Protein AF-A0A843VQ75-F1 (afdb_monomer)

Solvent-accessible surface area (backbone atoms only — not comparable to full-atom values): 4806 Å² total; per-residue (Å²): 126,67,68,61,58,54,52,51,53,53,52,52,52,53,52,53,55,54,52,52,51,53,50,53,60,71,66,48,76,72,81,68,79,74,71,88,65,65,97,60,76,50,75,68,54,50,52,60,72,67,62,64,81,82,83,89,75,67,86,50,67,69,60,46,53,52,51,50,53,60,50,55,76,75,112

Radius of gyration: 32.71 Å; Cα contacts (8 Å, |Δi|>4): 14; chains: 1; bounding box: 67×44×69 Å

pLDDT: mean 81.54, std 13.03, range [52.19, 95.31]

Sequence (75 aa):
MQGLVQAMQTQAQTQAALQAQLQAQAQAPAPVPQKHGHGGPSIMERFKRMAPPSFKGESQPLLAESWKREVEKIF

Secondary structure (DSSP, 8-state):
-HHHHHHHHHHHHHHHHHHHHHHHHHTSPP--------SS--HHHHHHHT-PPPP----SHHHHHHHHHHHHTT-

Foldseek 3Di:
DVVVVVVVVVVVVVVVVVVVVVVVVVPPPDPDPPPPPDPDDDPVRVLVVLVQDDDPPDPDVVVVVVSVVSSVVSD

Organism: Colocasia esculenta (NCBI:txid4460)

Mean predicted aligned error: 16.12 Å

Structure (mmCIF, N/CA/C/O backbone):
data_AF-A0A843VQ75-F1
#
_entry.id   AF-A0A843VQ75-F1
#
loop_
_atom_site.group_PDB
_atom_site.id
_atom_site.type_symbol
_atom_site.label_atom_id
_atom_site.label_alt_id
_atom_site.label_comp_id
_atom_site.label_asym_id
_atom_site.label_entity_id
_atom_site.label_seq_id
_atom_site.pdbx_PDB_ins_code
_atom_site.Cartn_x
_atom_site.Cartn_y
_atom_site.Cartn_z
_atom_site.occupancy
_atom_site.B_iso_or_equiv
_atom_site.auth_seq_id
_atom_site.auth_comp_id
_atom_site.auth_asym_id
_atom_site.auth_atom_id
_atom_site.pdbx_PDB_model_num
ATOM 1 N N . MET A 1 1 ? 52.964 31.159 -48.157 1.00 61.66 1 MET A N 1
ATOM 2 C CA . MET A 1 1 ? 51.586 30.788 -48.563 1.00 61.66 1 MET A CA 1
ATOM 3 C C . MET A 1 1 ? 51.175 29.353 -48.191 1.00 61.66 1 MET A C 1
ATOM 5 O O . MET A 1 1 ? 50.016 29.027 -48.378 1.00 61.66 1 MET A O 1
ATOM 9 N N . GLN A 1 2 ? 52.046 28.492 -47.638 1.00 67.94 2 GLN A N 1
ATOM 10 C CA . GLN A 1 2 ? 51.670 27.104 -47.286 1.00 67.94 2 GLN A CA 1
ATOM 11 C C . GLN A 1 2 ? 50.978 26.972 -45.912 1.00 67.94 2 GLN A C 1
ATOM 13 O O . GLN A 1 2 ? 50.086 26.147 -45.754 1.00 67.94 2 GLN A O 1
ATOM 18 N N . GLY A 1 3 ? 51.301 27.837 -44.942 1.00 75.88 3 GLY A N 1
ATOM 19 C CA . GLY A 1 3 ? 50.703 27.767 -43.598 1.00 7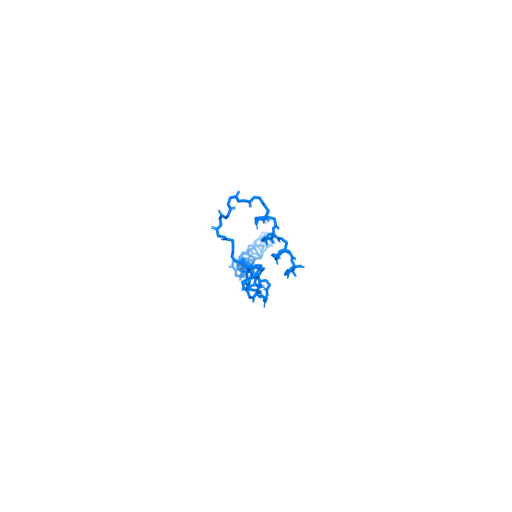5.88 3 GLY A CA 1
ATOM 20 C C . GLY A 1 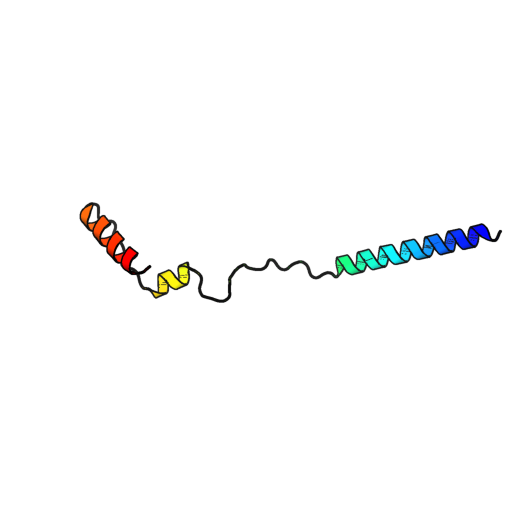3 ? 49.196 28.060 -43.542 1.00 75.88 3 GLY A C 1
ATOM 21 O O . GLY A 1 3 ? 48.500 27.531 -42.682 1.00 75.88 3 GLY A O 1
ATOM 22 N N . LEU A 1 4 ? 48.669 28.855 -44.481 1.00 83.00 4 LEU A N 1
ATOM 23 C CA . LEU A 1 4 ? 47.255 29.254 -44.490 1.00 83.00 4 LEU A CA 1
ATOM 24 C C . LEU A 1 4 ? 46.343 28.110 -44.969 1.00 83.00 4 LEU A C 1
ATOM 26 O O . LEU A 1 4 ? 45.258 27.913 -44.430 1.00 83.00 4 LEU A O 1
ATOM 30 N N . VAL A 1 5 ? 46.828 27.290 -45.908 1.00 84.88 5 VAL A N 1
ATOM 31 C CA . VAL A 1 5 ? 46.128 26.081 -46.373 1.00 84.88 5 VAL A CA 1
ATOM 32 C C . VAL A 1 5 ? 46.046 25.043 -45.254 1.00 84.88 5 VAL A C 1
ATOM 34 O O . VAL A 1 5 ? 44.995 24.442 -45.041 1.00 84.88 5 VAL A O 1
ATOM 37 N N . GLN A 1 6 ? 47.128 24.881 -44.491 1.00 83.38 6 GLN A N 1
ATOM 38 C CA . GLN A 1 6 ? 47.157 23.945 -43.372 1.00 83.38 6 GLN A CA 1
ATOM 39 C C . GLN A 1 6 ? 46.240 24.388 -42.225 1.00 83.38 6 GLN A C 1
ATOM 41 O O . GLN A 1 6 ? 45.519 23.565 -41.669 1.00 83.38 6 GLN A O 1
ATOM 46 N N . ALA A 1 7 ? 46.181 25.691 -41.933 1.00 84.88 7 ALA A N 1
ATOM 47 C CA . ALA A 1 7 ? 45.244 26.237 -40.952 1.00 84.88 7 ALA A CA 1
ATOM 48 C C . ALA A 1 7 ? 43.776 25.992 -41.349 1.00 84.88 7 ALA A C 1
ATOM 50 O O . ALA A 1 7 ? 42.970 25.580 -40.514 1.00 84.88 7 ALA A O 1
ATOM 51 N N . MET A 1 8 ? 43.439 26.179 -42.630 1.00 90.81 8 MET A N 1
ATOM 52 C CA . MET A 1 8 ? 42.078 25.958 -43.129 1.00 90.81 8 MET A CA 1
ATOM 53 C C . MET A 1 8 ? 41.684 24.475 -43.084 1.00 90.81 8 MET A C 1
ATOM 55 O O . MET A 1 8 ? 40.557 24.144 -42.719 1.00 90.81 8 MET A O 1
ATOM 59 N N . GLN A 1 9 ? 42.620 23.573 -43.394 1.00 86.25 9 GLN A N 1
ATOM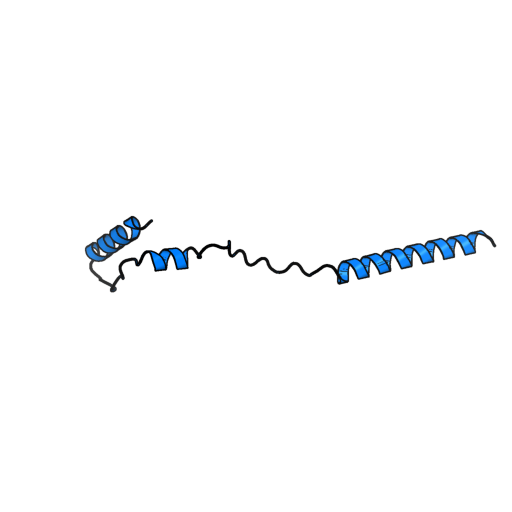 60 C CA . GLN A 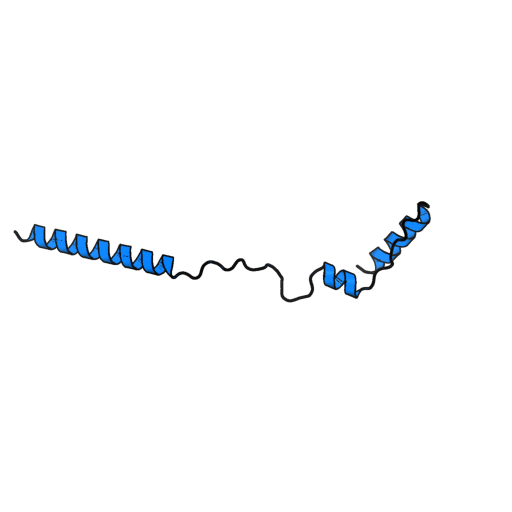1 9 ? 42.387 22.130 -43.320 1.00 86.25 9 GLN A CA 1
ATOM 61 C C . GLN A 1 9 ? 42.137 21.663 -41.881 1.00 86.25 9 GLN A C 1
ATOM 63 O O . GLN A 1 9 ? 41.188 20.917 -41.639 1.00 86.25 9 GLN A O 1
ATOM 68 N N . THR A 1 10 ? 42.927 22.151 -40.922 1.00 87.62 10 THR A N 1
ATOM 69 C CA . THR A 1 10 ? 42.716 21.858 -39.498 1.00 87.62 10 THR A CA 1
ATOM 70 C C . THR A 1 10 ? 41.360 22.377 -39.024 1.00 87.62 10 THR A C 1
ATOM 72 O O . THR A 1 10 ? 40.628 21.669 -38.337 1.00 87.62 10 THR A O 1
ATOM 75 N N . GLN A 1 11 ? 40.975 23.590 -39.429 1.00 86.69 11 GLN A N 1
ATOM 76 C CA . GLN A 1 11 ? 39.683 24.161 -39.049 1.00 86.69 11 GLN A CA 1
ATOM 77 C C . GLN A 1 11 ? 38.501 23.356 -39.611 1.00 86.69 11 GLN A C 1
ATOM 79 O O . GLN A 1 11 ? 37.526 23.123 -38.894 1.00 86.69 11 GLN A O 1
ATOM 84 N N . ALA A 1 12 ? 38.597 22.898 -40.863 1.00 89.44 12 ALA A N 1
ATOM 85 C CA . ALA A 1 12 ? 37.562 22.088 -41.500 1.00 89.44 12 ALA A CA 1
ATOM 86 C C . ALA A 1 12 ? 37.379 20.727 -40.806 1.00 89.44 12 ALA A C 1
ATOM 88 O O . ALA A 1 12 ? 36.248 20.305 -40.566 1.00 89.44 12 ALA A O 1
ATOM 89 N N . GLN A 1 13 ? 38.479 20.068 -40.425 1.00 88.69 13 GLN A N 1
ATOM 90 C CA . GLN A 1 13 ? 38.426 18.797 -39.694 1.00 88.69 13 GLN A CA 1
ATOM 91 C C . GLN A 1 13 ? 37.768 18.950 -38.319 1.00 88.69 13 GLN A C 1
ATOM 93 O O . GLN A 1 13 ? 36.915 18.141 -37.953 1.00 88.69 13 GLN A O 1
ATOM 98 N N . THR A 1 14 ? 38.097 20.015 -37.583 1.00 90.12 14 THR A N 1
ATOM 99 C CA . THR A 1 14 ? 37.500 20.284 -36.266 1.00 90.12 14 THR A CA 1
ATOM 100 C C . THR A 1 14 ? 35.994 20.520 -36.361 1.00 90.12 14 THR A C 1
ATOM 102 O O . THR A 1 14 ? 35.234 20.009 -35.539 1.00 90.12 14 THR A O 1
ATOM 105 N N . GLN A 1 15 ? 35.542 21.255 -37.382 1.00 86.25 15 GLN A N 1
ATOM 106 C CA . GLN A 1 15 ? 34.114 21.500 -37.590 1.00 86.25 15 GLN A CA 1
ATOM 107 C C . GLN A 1 15 ? 33.350 20.211 -37.917 1.00 86.25 15 GLN A C 1
ATOM 109 O O . GLN A 1 15 ? 32.289 19.969 -37.341 1.00 86.25 15 GLN A O 1
ATOM 114 N N . ALA A 1 16 ? 33.910 19.359 -38.780 1.00 89.19 16 ALA A N 1
ATOM 115 C CA . ALA A 1 16 ? 33.298 18.084 -39.145 1.00 89.19 16 ALA A CA 1
ATOM 116 C C . ALA A 1 16 ? 33.179 17.131 -37.942 1.00 89.19 16 ALA A C 1
ATOM 118 O O . ALA A 1 16 ? 32.133 16.513 -37.742 1.00 89.19 16 ALA A O 1
ATOM 119 N N . ALA A 1 17 ? 34.219 17.053 -37.105 1.00 89.81 17 ALA A N 1
ATOM 120 C CA . ALA A 1 17 ? 34.208 16.222 -35.902 1.00 89.81 17 ALA A CA 1
ATOM 121 C C . ALA A 1 17 ? 33.133 16.671 -34.897 1.00 89.81 17 ALA A C 1
ATOM 123 O O . ALA A 1 17 ? 32.400 15.839 -34.357 1.00 89.81 17 ALA A O 1
ATOM 124 N N . LEU A 1 18 ? 32.991 17.985 -34.695 1.00 89.12 18 LEU A N 1
ATOM 125 C CA . LEU A 1 18 ? 31.985 18.535 -33.789 1.00 89.12 18 LEU A CA 1
ATOM 126 C C . LEU A 1 18 ? 30.563 18.253 -34.291 1.00 89.12 18 LEU A C 1
ATOM 128 O O . LEU A 1 18 ? 29.689 17.866 -33.516 1.00 89.12 18 LEU A O 1
ATOM 132 N N . GLN A 1 19 ? 30.334 18.396 -35.598 1.00 87.00 19 GLN A N 1
ATOM 133 C CA . GLN A 1 19 ? 29.025 18.153 -36.199 1.00 87.00 19 GLN A CA 1
ATOM 134 C C . GLN A 1 19 ? 28.620 16.672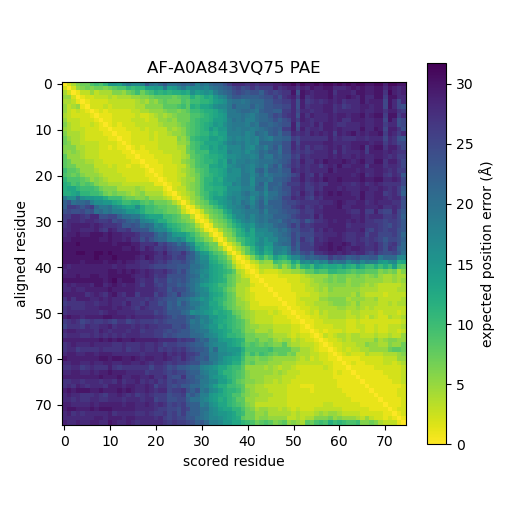 -36.113 1.00 87.00 19 GLN A C 1
ATOM 136 O O . GLN A 1 19 ? 27.468 16.371 -35.795 1.00 87.00 19 GLN A O 1
ATOM 141 N N . ALA A 1 20 ? 29.572 15.751 -36.301 1.00 86.31 20 ALA A N 1
ATOM 142 C CA . ALA A 1 20 ? 29.351 14.317 -36.124 1.00 86.31 20 ALA A CA 1
ATOM 143 C C . ALA A 1 20 ? 29.012 13.950 -34.667 1.00 86.31 20 ALA A C 1
ATOM 145 O O . ALA A 1 20 ? 28.106 13.151 -34.428 1.00 86.31 20 ALA A O 1
ATOM 146 N N . GLN A 1 21 ? 29.677 14.568 -33.682 1.00 83.75 21 GLN A N 1
ATOM 147 C CA . GLN A 1 21 ? 29.350 14.363 -32.264 1.00 83.75 21 GLN A CA 1
ATOM 148 C C . GLN A 1 21 ? 27.945 14.855 -31.905 1.00 83.75 21 GLN A C 1
ATOM 150 O O . GLN A 1 21 ? 27.228 14.166 -31.179 1.00 83.75 21 GLN A O 1
ATOM 155 N N . LEU A 1 22 ? 27.529 16.013 -32.426 1.00 84.12 22 LEU A N 1
ATOM 156 C CA . LEU A 1 22 ? 26.186 16.548 -32.182 1.00 84.12 22 LEU A CA 1
ATOM 157 C C . LEU A 1 22 ? 25.099 15.655 -32.792 1.00 84.12 22 LEU A C 1
ATOM 159 O O . LEU A 1 22 ? 24.075 15.418 -32.154 1.00 84.12 22 LEU A O 1
ATOM 163 N N . GLN A 1 23 ? 25.327 15.109 -33.989 1.00 80.31 23 GLN A N 1
ATOM 164 C CA . GLN A 1 23 ? 24.404 14.150 -34.606 1.00 80.31 23 GLN A CA 1
ATOM 165 C C . GLN A 1 23 ? 24.333 12.833 -33.823 1.00 80.31 23 GLN A C 1
ATOM 167 O O . GLN A 1 23 ? 23.237 12.314 -33.615 1.00 80.31 23 GLN A O 1
ATOM 172 N N . ALA A 1 24 ? 25.465 12.327 -33.323 1.00 75.31 24 ALA A N 1
ATOM 173 C CA . ALA A 1 24 ? 25.498 11.128 -32.486 1.00 75.31 24 ALA A CA 1
ATOM 174 C C . ALA A 1 24 ? 24.775 11.328 -31.140 1.00 75.31 24 ALA A C 1
ATOM 176 O O . ALA A 1 24 ? 24.089 10.421 -30.675 1.00 75.31 24 ALA A O 1
ATOM 177 N N . GLN A 1 25 ? 24.871 12.515 -30.530 1.00 67.56 25 GLN A N 1
ATOM 178 C CA . GLN A 1 25 ? 24.102 12.849 -29.325 1.00 67.56 25 GLN A CA 1
ATOM 179 C C . GLN A 1 25 ? 22.608 13.039 -29.612 1.00 67.56 25 GLN A C 1
ATOM 181 O O . GLN A 1 25 ? 21.785 12.623 -28.802 1.00 67.56 25 GLN A O 1
ATOM 186 N N . ALA A 1 26 ? 22.240 13.613 -30.760 1.00 66.38 26 ALA A N 1
ATOM 187 C CA . ALA A 1 26 ? 20.839 13.789 -31.152 1.00 66.38 26 ALA A CA 1
ATOM 188 C C . ALA A 1 26 ? 20.138 12.467 -31.521 1.00 66.38 26 ALA A C 1
ATOM 190 O O . ALA A 1 26 ? 18.916 12.376 -31.429 1.00 66.38 26 ALA A O 1
ATOM 191 N N . GLN A 1 27 ? 20.898 11.449 -31.937 1.00 61.50 27 GLN A N 1
ATOM 192 C CA . GLN A 1 27 ? 20.395 10.103 -32.231 1.00 61.50 27 GLN A CA 1
ATOM 193 C C . GLN A 1 27 ? 20.541 9.127 -31.061 1.00 61.50 27 GLN A C 1
ATOM 195 O O . GLN A 1 27 ? 20.110 7.977 -31.176 1.00 61.50 27 GLN A O 1
ATOM 200 N N . ALA A 1 28 ? 21.117 9.557 -29.934 1.00 60.94 28 ALA A N 1
ATOM 201 C CA . ALA A 1 28 ? 21.078 8.750 -28.729 1.00 60.94 28 ALA A CA 1
ATOM 202 C C . ALA A 1 28 ? 19.599 8.545 -28.360 1.00 60.94 28 ALA A C 1
ATOM 204 O O . ALA A 1 28 ? 18.879 9.535 -28.185 1.00 60.94 28 ALA A O 1
ATOM 205 N N . PRO A 1 29 ? 19.107 7.295 -28.274 1.00 63.50 29 PRO A N 1
ATOM 206 C CA . PRO A 1 29 ? 17.757 7.061 -27.799 1.00 63.50 29 PRO A CA 1
ATOM 207 C C . PRO A 1 29 ? 17.648 7.727 -26.431 1.00 63.50 29 PRO A C 1
ATOM 209 O O . PRO A 1 29 ? 18.470 7.471 -25.547 1.00 63.50 29 PRO A O 1
ATOM 212 N N . ALA A 1 30 ? 16.671 8.626 -26.283 1.00 61.72 30 ALA A N 1
ATOM 213 C CA . ALA A 1 30 ? 16.370 9.226 -24.994 1.00 61.72 30 ALA A CA 1
ATOM 214 C C . ALA A 1 30 ? 16.308 8.095 -23.959 1.00 61.72 30 ALA A C 1
ATOM 216 O O . ALA A 1 30 ? 15.719 7.051 -24.273 1.00 61.72 30 ALA A O 1
ATOM 217 N N . PRO A 1 31 ? 16.916 8.246 -22.768 1.00 57.78 31 PRO A N 1
ATOM 218 C CA . PRO A 1 31 ? 16.753 7.258 -21.722 1.00 57.78 31 PRO A CA 1
ATOM 219 C C . PRO A 1 31 ? 15.255 7.146 -21.476 1.00 57.78 31 PRO A C 1
ATOM 221 O O . PRO A 1 31 ? 14.622 8.049 -20.926 1.00 57.78 31 PRO A O 1
ATOM 224 N N . VAL A 1 32 ? 14.672 6.052 -21.966 1.00 63.34 32 VAL A N 1
ATOM 225 C CA . VAL A 1 32 ? 13.312 5.679 -21.627 1.00 63.34 32 VAL A CA 1
ATOM 226 C C . VAL A 1 32 ? 13.284 5.692 -20.107 1.00 63.34 32 VAL A C 1
ATOM 228 O O . VAL A 1 32 ? 14.171 5.084 -19.498 1.00 63.34 32 VAL A O 1
ATOM 231 N N . PRO A 1 33 ? 12.356 6.417 -19.461 1.00 57.84 33 PRO A N 1
ATOM 232 C CA . PRO A 1 33 ? 12.229 6.304 -18.027 1.00 57.84 33 PRO A CA 1
ATOM 233 C C . PRO A 1 33 ? 11.970 4.825 -17.770 1.00 57.84 33 PRO A C 1
ATOM 235 O O . PRO A 1 33 ? 10.915 4.301 -18.137 1.00 57.84 33 PRO A O 1
ATOM 238 N N . GLN A 1 34 ? 12.976 4.132 -17.229 1.00 53.38 34 GLN A N 1
ATOM 239 C CA . GLN A 1 34 ? 12.809 2.785 -16.730 1.00 53.38 34 GLN A CA 1
ATOM 240 C C . GLN A 1 34 ? 11.690 2.905 -15.710 1.00 53.38 34 GLN A C 1
ATOM 242 O O . GLN A 1 34 ? 11.877 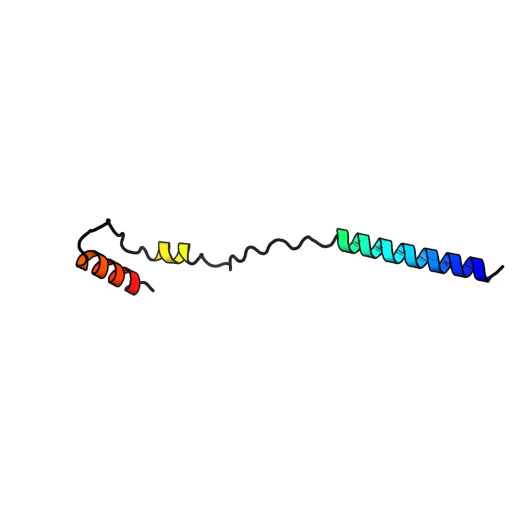3.415 -14.602 1.00 53.38 34 GLN A O 1
ATOM 247 N N . LYS A 1 35 ? 10.486 2.491 -16.109 1.00 57.16 35 LYS A N 1
ATOM 248 C CA . LYS A 1 35 ? 9.445 2.152 -15.160 1.00 57.16 35 LYS A CA 1
ATOM 249 C C . LYS A 1 35 ? 10.101 1.106 -14.279 1.00 57.16 35 LYS A C 1
ATOM 251 O O . LYS A 1 35 ? 10.322 -0.017 -14.721 1.00 57.16 35 LYS A O 1
ATOM 256 N N . HIS A 1 36 ? 10.450 1.498 -13.060 1.00 52.19 36 HIS A N 1
ATOM 257 C CA . HIS A 1 36 ? 10.957 0.633 -12.002 1.00 52.19 36 HIS A CA 1
ATOM 258 C C . HIS A 1 36 ? 9.851 -0.330 -11.521 1.00 52.19 36 HIS A C 1
ATOM 260 O O . HIS A 1 36 ? 9.627 -0.520 -10.332 1.00 52.19 36 HIS A O 1
ATOM 266 N N . GLY A 1 37 ? 9.099 -0.917 -12.449 1.00 53.97 37 GLY A N 1
ATOM 267 C CA . GLY A 1 37 ? 8.214 -2.034 -12.204 1.00 53.97 37 GLY A CA 1
ATOM 268 C C . GLY A 1 37 ? 8.999 -3.284 -12.536 1.00 53.97 37 GLY A C 1
ATOM 269 O O . GLY A 1 37 ? 8.946 -3.764 -13.664 1.00 53.97 37 GLY A O 1
ATOM 270 N N . HIS A 1 38 ? 9.770 -3.776 -11.566 1.00 55.59 38 HIS A N 1
ATOM 271 C CA . HIS A 1 38 ? 10.268 -5.148 -11.571 1.00 55.59 38 HIS A CA 1
ATOM 272 C C . HIS A 1 38 ? 9.140 -6.065 -12.063 1.00 55.59 38 HIS A C 1
ATOM 274 O O . HIS A 1 38 ? 8.025 -5.933 -11.570 1.00 55.59 38 HIS A O 1
ATOM 280 N N . GLY A 1 39 ? 9.405 -6.944 -13.034 1.00 58.41 39 GLY A N 1
ATOM 281 C CA . GLY A 1 39 ? 8.405 -7.742 -13.768 1.00 58.41 39 GLY A CA 1
ATOM 282 C C . GLY A 1 39 ? 7.607 -8.773 -12.953 1.00 58.41 39 GLY A C 1
ATOM 283 O O . GLY A 1 39 ? 7.174 -9.782 -13.499 1.00 58.41 39 GLY A O 1
ATOM 284 N N . GLY A 1 40 ? 7.430 -8.553 -11.653 1.00 65.44 40 GLY A N 1
ATOM 285 C CA . GLY A 1 40 ? 6.473 -9.244 -10.807 1.00 65.44 40 GLY A CA 1
ATOM 286 C C . GLY A 1 40 ? 5.321 -8.321 -10.394 1.00 65.44 40 GLY A C 1
ATOM 287 O O . GLY A 1 40 ? 5.428 -7.101 -10.508 1.00 65.44 40 GLY A O 1
ATOM 288 N N . PRO A 1 41 ? 4.224 -8.894 -9.871 1.00 71.81 41 PRO A N 1
ATOM 289 C CA . PRO A 1 41 ? 3.137 -8.106 -9.309 1.00 71.81 41 PRO A CA 1
ATOM 290 C C . PRO A 1 41 ? 3.689 -7.160 -8.242 1.00 71.81 41 PRO A C 1
ATOM 292 O O . PRO A 1 41 ? 4.481 -7.577 -7.382 1.00 71.81 41 PRO A O 1
ATOM 295 N N . SER A 1 42 ? 3.257 -5.903 -8.314 1.00 84.06 42 SER A N 1
ATOM 296 C CA . SER A 1 42 ? 3.527 -4.870 -7.319 1.00 84.06 42 SER A CA 1
ATOM 297 C C . SER A 1 42 ? 3.177 -5.365 -5.913 1.00 84.06 42 SER A C 1
ATOM 299 O O . SER A 1 42 ? 2.345 -6.260 -5.740 1.00 84.06 42 SER A O 1
ATOM 301 N N . ILE A 1 43 ? 3.777 -4.767 -4.880 1.00 83.19 43 ILE A N 1
ATOM 302 C CA . ILE A 1 43 ? 3.445 -5.078 -3.475 1.00 83.19 43 ILE A CA 1
ATOM 303 C C . ILE A 1 43 ? 1.925 -4.996 -3.248 1.00 83.19 43 ILE A C 1
ATOM 305 O O . ILE A 1 43 ? 1.350 -5.860 -2.595 1.00 83.19 43 ILE A O 1
ATOM 309 N N . MET A 1 44 ? 1.263 -4.023 -3.882 1.00 83.25 44 MET A N 1
ATOM 310 C CA . MET A 1 44 ? -0.191 -3.866 -3.861 1.00 83.25 44 MET A CA 1
ATOM 311 C C . MET A 1 44 ? -0.935 -5.044 -4.512 1.00 83.25 44 MET A C 1
ATOM 313 O O . MET A 1 44 ? -1.933 -5.521 -3.979 1.00 83.25 44 MET A O 1
ATOM 317 N N . GLU A 1 45 ? -0.479 -5.538 -5.661 1.00 88.31 45 GLU A N 1
ATOM 3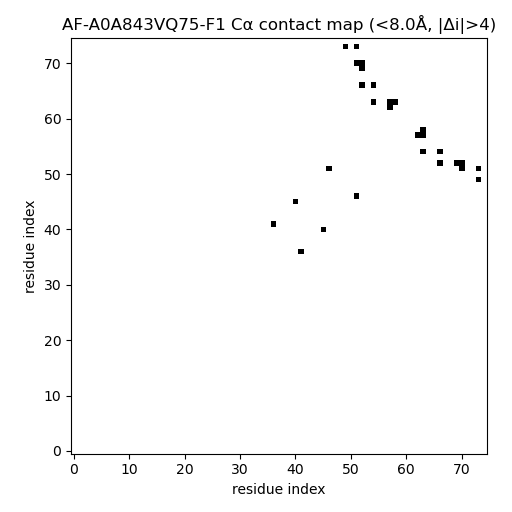18 C CA . GLU A 1 45 ? -1.093 -6.702 -6.315 1.00 88.31 45 GLU A CA 1
ATOM 319 C C . GLU A 1 45 ? -0.897 -7.987 -5.510 1.00 88.31 45 GLU A C 1
ATOM 321 O O . GLU A 1 45 ? -1.816 -8.802 -5.423 1.00 88.31 45 GLU A O 1
ATOM 326 N N . ARG A 1 46 ? 0.270 -8.158 -4.880 1.00 86.62 46 ARG A N 1
ATOM 327 C CA . ARG A 1 46 ? 0.522 -9.269 -3.951 1.00 86.62 46 ARG A CA 1
ATOM 328 C C . ARG A 1 46 ? -0.401 -9.185 -2.739 1.00 86.62 46 ARG A C 1
ATOM 330 O O . ARG A 1 46 ? -1.059 -10.168 -2.427 1.00 86.62 46 ARG A O 1
ATOM 337 N N . PHE A 1 47 ? -0.519 -8.002 -2.134 1.00 85.94 47 PHE A N 1
ATOM 338 C CA . PHE A 1 47 ? -1.436 -7.734 -1.025 1.00 85.94 47 PHE A CA 1
ATOM 339 C C . PHE A 1 47 ? -2.882 -8.106 -1.387 1.00 85.94 47 PHE A C 1
ATOM 341 O O . PHE A 1 47 ? -3.526 -8.855 -0.662 1.00 85.94 47 PHE A O 1
ATOM 348 N N . LYS A 1 48 ? -3.376 -7.672 -2.555 1.00 87.25 48 LYS A N 1
ATOM 349 C CA . LYS A 1 48 ? -4.732 -8.008 -3.026 1.00 87.25 48 LYS A CA 1
ATOM 350 C C . LYS A 1 48 ? -4.939 -9.509 -3.245 1.00 87.25 48 LYS A C 1
ATOM 352 O O . LYS A 1 48 ? -6.011 -10.016 -2.935 1.00 87.25 48 LYS A O 1
ATOM 357 N N . ARG A 1 49 ? -3.931 -10.223 -3.761 1.00 90.88 49 ARG A N 1
ATOM 358 C CA . ARG A 1 49 ? -3.998 -11.680 -3.988 1.00 90.88 49 ARG A CA 1
ATOM 359 C C . ARG A 1 49 ? -4.127 -12.490 -2.701 1.00 90.88 49 ARG A C 1
ATOM 361 O O . ARG A 1 49 ? -4.736 -13.551 -2.740 1.00 90.88 49 ARG A O 1
ATOM 368 N N . MET A 1 50 ? -3.589 -11.994 -1.588 1.00 90.19 50 MET A N 1
ATOM 369 C CA . MET A 1 50 ? -3.692 -12.658 -0.283 1.00 90.19 50 MET A CA 1
ATOM 370 C C . MET A 1 50 ? -5.080 -12.514 0.363 1.00 90.19 50 MET A C 1
ATOM 372 O O . MET A 1 50 ? -5.319 -13.120 1.401 1.00 90.19 50 MET A O 1
ATOM 376 N N . ALA A 1 51 ? -5.984 -11.726 -0.237 1.00 90.19 51 ALA A N 1
ATOM 377 C CA . ALA A 1 51 ? -7.350 -11.498 0.238 1.00 90.19 51 ALA A CA 1
ATOM 378 C C . ALA A 1 51 ? -7.436 -11.165 1.749 1.00 90.19 51 ALA A C 1
ATOM 380 O O . ALA A 1 51 ? -8.098 -11.883 2.502 1.00 90.19 51 ALA A O 1
ATOM 381 N N . PRO A 1 52 ? -6.771 -10.086 2.212 1.00 91.50 52 PRO A N 1
ATOM 382 C CA . PRO A 1 52 ? -6.768 -9.720 3.622 1.00 91.50 52 PRO A C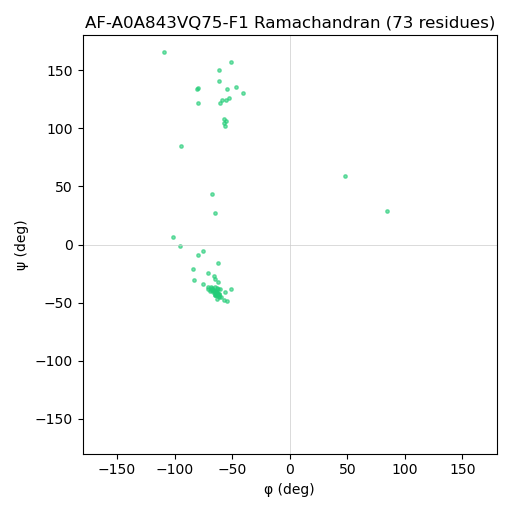A 1
ATOM 383 C C . PRO A 1 52 ? -8.182 -9.399 4.126 1.00 91.50 52 PRO A C 1
ATOM 385 O O . PRO A 1 52 ? -9.020 -8.909 3.356 1.00 91.50 52 PRO A O 1
ATOM 388 N N . PRO A 1 53 ? -8.465 -9.634 5.420 1.00 92.94 53 PRO A N 1
ATOM 389 C CA . PRO A 1 53 ? -9.767 -9.333 5.994 1.00 92.94 53 PRO A CA 1
ATOM 390 C C . PRO A 1 53 ? -10.068 -7.834 5.889 1.00 92.94 53 PRO A C 1
ATOM 392 O O . PRO A 1 53 ? -9.204 -6.983 6.103 1.00 92.94 53 PRO A O 1
ATOM 395 N N . SER A 1 54 ? -11.319 -7.498 5.584 1.00 92.00 54 SER A N 1
ATOM 396 C CA . SER A 1 54 ? -11.766 -6.103 5.529 1.00 92.00 54 SER A CA 1
ATOM 397 C C . SER A 1 54 ? -12.060 -5.571 6.929 1.00 92.00 54 SER A C 1
ATOM 399 O O . SER A 1 54 ? -12.764 -6.222 7.700 1.00 92.00 54 SER A O 1
ATOM 401 N N . PHE A 1 55 ? -11.566 -4.372 7.233 1.00 93.06 55 PHE A N 1
ATOM 402 C CA . PHE A 1 55 ? -11.963 -3.628 8.428 1.00 93.06 55 PHE A CA 1
ATOM 403 C C . PHE A 1 55 ? -13.303 -2.936 8.175 1.00 93.06 55 PHE A C 1
ATOM 405 O O . PHE A 1 55 ? -13.473 -2.330 7.115 1.00 93.06 55 PHE A O 1
ATOM 412 N N . LYS A 1 56 ? -14.254 -2.997 9.113 1.00 93.38 56 LYS A N 1
ATOM 413 C CA . LYS A 1 56 ? -15.582 -2.382 8.930 1.00 93.38 56 LYS A CA 1
ATOM 414 C C . LYS A 1 56 ? -15.727 -1.050 9.667 1.00 93.38 56 LYS A C 1
ATOM 416 O O . LYS A 1 56 ? -16.813 -0.478 9.659 1.00 93.38 56 LYS A O 1
ATOM 421 N N . GLY A 1 57 ? -14.652 -0.536 10.267 1.00 92.00 57 GLY A N 1
ATOM 422 C CA . GLY A 1 57 ? -14.676 0.734 10.997 1.00 92.00 57 GLY A CA 1
ATOM 423 C C . GLY A 1 57 ? -15.150 0.585 12.441 1.00 92.00 57 GLY A C 1
ATOM 424 O O . GLY A 1 57 ? -15.747 1.504 12.999 1.00 92.00 57 GLY A O 1
ATOM 425 N N . GLU A 1 58 ? -14.922 -0.578 13.048 1.00 93.19 58 GLU A N 1
ATOM 426 C CA . GLU A 1 58 ? -15.304 -0.869 14.421 1.00 93.19 58 GLU A CA 1
ATOM 427 C C . GLU A 1 58 ? -14.648 0.117 15.401 1.00 93.19 58 GLU A C 1
ATOM 429 O O . GLU A 1 58 ? -13.427 0.245 15.461 1.00 93.19 58 GLU A O 1
ATOM 434 N N . SER A 1 59 ? -15.458 0.792 16.220 1.00 90.94 59 SER A N 1
ATOM 435 C CA . SER A 1 59 ? -14.965 1.754 17.222 1.00 90.94 59 SER A CA 1
ATOM 436 C C . SER A 1 59 ? -14.440 1.087 18.499 1.00 90.94 59 SER A C 1
ATOM 438 O O . SER A 1 59 ? -13.873 1.756 19.359 1.00 90.94 59 SER A O 1
ATOM 440 N N . GLN A 1 60 ? -14.651 -0.223 18.651 1.00 95.31 60 GLN A N 1
ATOM 441 C CA . GLN A 1 60 ? -14.172 -0.977 19.807 1.00 95.31 60 GLN A CA 1
ATOM 442 C C . GLN A 1 60 ? -12.680 -1.302 19.634 1.00 95.31 60 GLN A C 1
ATOM 444 O O . GLN A 1 60 ? 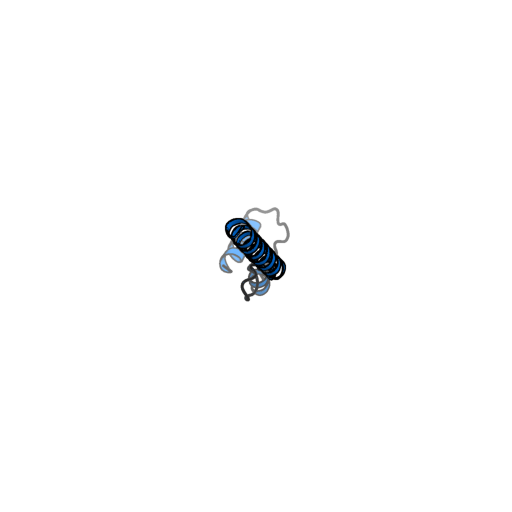-12.334 -2.011 18.684 1.00 95.31 60 GLN A O 1
ATOM 449 N N . PRO A 1 61 ? -11.797 -0.877 20.562 1.00 93.25 61 PRO A N 1
ATOM 450 C CA . PRO A 1 61 ? -10.353 -1.069 20.423 1.00 93.25 61 PRO A CA 1
ATOM 451 C C . PRO A 1 61 ? -9.950 -2.530 20.222 1.00 93.25 61 PRO A C 1
ATOM 453 O O . PRO A 1 61 ? -9.121 -2.829 19.372 1.00 93.25 61 PRO A O 1
ATOM 456 N N . LEU A 1 62 ? -10.582 -3.459 20.947 1.00 95.06 62 LEU A N 1
ATOM 457 C CA . LEU A 1 62 ? -10.258 -4.884 20.859 1.00 95.06 62 LEU A CA 1
ATOM 458 C C . LEU A 1 62 ? -10.528 -5.470 19.469 1.00 95.06 62 LEU A C 1
ATOM 460 O O . LEU A 1 62 ? -9.740 -6.281 18.998 1.00 95.06 62 LEU A O 1
ATOM 464 N N . LEU A 1 63 ? -11.595 -5.036 18.792 1.00 92.94 63 LEU A N 1
ATOM 465 C CA . LEU A 1 63 ? -11.917 -5.510 17.443 1.00 92.94 63 LEU A CA 1
ATOM 466 C C . LEU A 1 63 ? -10.920 -4.973 16.411 1.00 92.94 63 LEU A C 1
ATOM 468 O O . LEU A 1 63 ? -10.497 -5.717 15.527 1.00 92.94 63 LEU A O 1
ATOM 472 N N . ALA A 1 64 ? -10.485 -3.719 16.564 1.00 93.81 64 ALA A N 1
ATOM 473 C CA . ALA A 1 64 ? -9.420 -3.150 15.744 1.00 93.81 64 ALA A CA 1
ATOM 474 C C . ALA A 1 64 ? -8.078 -3.869 15.974 1.00 93.81 64 ALA A C 1
ATOM 476 O O . ALA A 1 64 ? -7.387 -4.205 15.014 1.00 93.81 64 ALA A O 1
ATOM 477 N N . GLU A 1 65 ? -7.725 -4.169 17.229 1.00 94.44 65 GLU A N 1
ATOM 478 C CA . GLU A 1 65 ? -6.536 -4.961 17.567 1.00 94.44 65 GLU A CA 1
ATOM 479 C C . GLU A 1 65 ? -6.594 -6.373 16.975 1.00 94.44 65 GLU A C 1
ATOM 481 O O . GLU A 1 65 ? -5.612 -6.842 16.399 1.00 94.44 65 GLU A O 1
ATOM 486 N N . SER A 1 66 ? -7.739 -7.051 17.072 1.00 94.31 66 SER A N 1
ATOM 487 C CA . SER A 1 66 ? -7.930 -8.369 16.463 1.00 94.31 66 SER A CA 1
ATOM 488 C C . SER A 1 66 ? -7.783 -8.318 14.944 1.00 94.31 66 SER A C 1
ATOM 490 O O . SER A 1 66 ? -7.066 -9.144 14.389 1.00 94.31 66 SER A O 1
ATOM 492 N N . TRP A 1 67 ? -8.387 -7.332 14.273 1.00 94.94 67 TRP A N 1
ATOM 493 C CA . TRP A 1 67 ? -8.246 -7.167 12.825 1.00 94.94 67 TRP A CA 1
ATOM 494 C C . TRP A 1 67 ? -6.785 -6.958 12.407 1.00 94.94 67 TRP A C 1
ATOM 496 O O . TRP A 1 67 ? -6.319 -7.629 11.487 1.00 94.94 67 TRP A O 1
ATOM 506 N N . LYS A 1 68 ? -6.035 -6.102 13.117 1.00 93.44 68 LYS A N 1
ATOM 507 C CA . LYS A 1 68 ? -4.603 -5.896 12.845 1.00 93.44 68 LYS A CA 1
ATOM 508 C C . LYS A 1 68 ? -3.818 -7.202 12.925 1.00 93.44 68 LYS A C 1
ATOM 510 O O . LYS A 1 68 ? -3.092 -7.515 11.991 1.00 93.44 68 LYS A O 1
ATOM 515 N N . ARG A 1 69 ? -4.018 -7.994 13.985 1.00 94.69 69 ARG A N 1
ATOM 516 C CA . ARG A 1 69 ? -3.330 -9.287 14.156 1.00 94.69 69 ARG A CA 1
ATOM 517 C C . ARG A 1 69 ? -3.641 -10.270 13.030 1.00 94.69 69 ARG A C 1
ATOM 519 O O . ARG A 1 69 ? -2.759 -11.011 12.612 1.00 94.69 69 ARG A O 1
ATOM 526 N N . GLU A 1 70 ? -4.879 -10.297 12.541 1.00 93.06 70 GLU A N 1
ATOM 527 C CA . GLU A 1 70 ? -5.252 -11.153 11.407 1.00 93.06 70 GLU A CA 1
ATOM 528 C C . GLU A 1 70 ? -4.591 -10.699 10.099 1.00 93.06 70 GLU A C 1
ATOM 530 O O . GLU A 1 70 ? -4.172 -11.541 9.310 1.00 93.06 70 GLU A O 1
ATOM 535 N N . VAL A 1 71 ? -4.441 -9.388 9.879 1.00 92.56 71 VAL A N 1
ATOM 536 C CA . VAL A 1 71 ? -3.701 -8.848 8.726 1.00 92.56 71 VAL A CA 1
ATOM 537 C C . VAL A 1 71 ? -2.199 -9.121 8.845 1.00 92.56 71 VAL A C 1
ATOM 539 O O . VAL A 1 71 ? -1.574 -9.475 7.852 1.00 92.56 71 VAL A O 1
ATOM 542 N N . GLU A 1 72 ? -1.613 -9.001 10.037 1.00 91.50 72 GLU A N 1
ATOM 543 C CA . GLU A 1 72 ? -0.186 -9.267 10.279 1.00 91.50 72 GLU A CA 1
ATOM 544 C C . GLU A 1 72 ? 0.199 -10.724 10.001 1.00 91.50 72 GLU A C 1
ATOM 546 O O . GLU A 1 72 ? 1.285 -10.964 9.501 1.00 91.50 72 GLU A O 1
ATOM 551 N N . LYS A 1 73 ? -0.693 -11.699 10.228 1.00 89.19 73 LYS A N 1
ATOM 552 C CA . LYS A 1 73 ? -0.439 -13.121 9.903 1.00 89.19 73 LYS A CA 1
ATOM 553 C C . LYS A 1 73 ? -0.224 -13.403 8.411 1.00 89.19 73 LYS A C 1
ATOM 555 O O . LYS A 1 73 ? 0.195 -14.503 8.057 1.00 89.19 73 LYS A O 1
ATOM 560 N N . ILE A 1 74 ? -0.586 -12.464 7.541 1.00 83.81 74 ILE A N 1
ATOM 561 C CA . ILE A 1 74 ? -0.497 -12.601 6.085 1.00 83.81 74 ILE A CA 1
ATOM 562 C C . ILE A 1 74 ? 0.919 -12.257 5.581 1.00 83.81 74 ILE A C 1
ATOM 564 O O . ILE A 1 74 ? 1.287 -12.696 4.490 1.00 83.81 74 ILE A O 1
ATOM 568 N N . PHE A 1 75 ? 1.710 -11.503 6.355 1.00 73.25 75 PHE A N 1
ATOM 569 C CA . PHE A 1 75 ? 3.036 -10.991 5.978 1.00 73.25 75 PHE A CA 1
ATOM 570 C C . PHE A 1 75 ? 4.138 -11.532 6.888 1.00 73.25 75 PHE A C 1
ATOM 572 O O . PHE A 1 75 ? 5.271 -11.664 6.373 1.00 73.25 75 PHE A O 1
#